Protein AF-A0A5B8CB95-F1 (afdb_monomer_lite)

Organism: NCBI:txid1208342

Sequence (104 aa):
MRDVFTRLYSDGRAYAEAEVERQKLRAGIVGAGVRDALIFATAGIMLVFAAIVAGLVGIILALSPLVGPGWATGAVFGGALVIALLLLLVAKGRIDRIKKAVKP

pLDDT: mean 92.88, std 7.78, range [63.62, 98.56]

Foldseek 3Di:
DVVVVVVVVVVVVVVVVVVVVVVVVVCVVVVVVVVVVCVVVVVVVVVVVVVVVVVLVVQLVVCCVPPHNVVSNVVSVVVVVVVVVVVVVVVVVVVVVVVVVPDD

Secondary structure (DSSP, 8-state):
-HHHHHHHHHHHHHHHHHHHHHHHHHHHHHHHHHHHHHHHHHHHHHHHHHHHHHHHHHHHHHHHHHH-HHHHHHHHHHHHHHHHHHHHHHHHHHHHHHHHHH--

Radius of gyration: 29.86 Å; chains: 1; bounding box: 58×47×82 Å

InterPro domains:
  IPR009937 Putative Actinobacterial Holin-X, holin superfamily III [PF07332] (8-100)

Structure (mmCIF, N/CA/C/O backbone):
data_AF-A0A5B8CB95-F1
#
_entry.id   AF-A0A5B8CB95-F1
#
loop_
_atom_site.group_PDB
_atom_site.id
_atom_site.type_symbol
_atom_site.label_atom_id
_atom_site.label_alt_id
_atom_site.label_comp_id
_atom_site.label_asym_id
_atom_site.label_entity_id
_atom_site.label_seq_id
_atom_site.pdbx_PDB_ins_code
_atom_site.Cartn_x
_atom_site.Cartn_y
_atom_site.Cartn_z
_atom_site.occupancy
_atom_site.B_iso_or_equiv
_atom_site.auth_seq_id
_atom_site.auth_comp_id
_atom_site.auth_asym_id
_atom_site.auth_atom_id
_atom_site.pdbx_PDB_model_num
ATOM 1 N N . MET A 1 1 ? 38.110 -5.269 -59.179 1.00 63.62 1 MET A N 1
ATOM 2 C CA . MET A 1 1 ? 38.124 -6.227 -58.045 1.00 63.62 1 MET A CA 1
ATOM 3 C C . MET A 1 1 ? 38.351 -5.535 -56.703 1.00 63.62 1 MET A C 1
ATOM 5 O O . MET A 1 1 ? 37.481 -5.658 -55.857 1.00 63.62 1 MET A O 1
ATOM 9 N N . ARG A 1 2 ? 39.439 -4.770 -56.495 1.00 71.00 2 ARG A N 1
ATOM 10 C CA . ARG A 1 2 ? 39.700 -4.071 -55.213 1.00 71.00 2 ARG A CA 1
ATOM 11 C C . ARG A 1 2 ? 38.563 -3.135 -54.776 1.00 71.00 2 ARG A C 1
ATOM 13 O O . ARG A 1 2 ? 38.154 -3.209 -53.629 1.00 71.00 2 ARG A O 1
ATOM 20 N N . ASP A 1 3 ? 37.984 -2.366 -55.695 1.00 75.94 3 ASP A N 1
ATOM 21 C CA . ASP A 1 3 ? 36.913 -1.404 -55.371 1.00 75.94 3 ASP A CA 1
ATOM 22 C C . ASP A 1 3 ? 35.625 -2.059 -54.854 1.00 75.94 3 ASP A C 1
ATOM 24 O O . ASP A 1 3 ? 34.900 -1.468 -54.058 1.00 75.94 3 ASP A O 1
ATOM 28 N N . VAL A 1 4 ? 35.357 -3.303 -55.266 1.00 78.19 4 VAL A N 1
ATOM 29 C CA . VAL A 1 4 ? 34.201 -4.081 -54.794 1.00 78.19 4 VAL A CA 1
ATOM 30 C C . VAL A 1 4 ? 34.410 -4.507 -53.342 1.00 78.19 4 VAL A C 1
ATOM 32 O O . VAL A 1 4 ? 33.508 -4.351 -52.527 1.00 78.19 4 VAL A O 1
ATOM 35 N N . PHE A 1 5 ? 35.612 -4.973 -52.991 1.00 78.38 5 PHE A N 1
ATOM 36 C CA . PHE A 1 5 ? 35.951 -5.308 -51.605 1.00 78.38 5 PHE A CA 1
ATOM 37 C C . PHE A 1 5 ? 35.938 -4.078 -50.696 1.00 78.38 5 PHE A C 1
ATOM 39 O O . PHE A 1 5 ? 35.423 -4.153 -49.584 1.00 78.38 5 PHE A O 1
ATOM 46 N N . THR A 1 6 ? 36.440 -2.937 -51.175 1.00 79.19 6 THR A N 1
ATOM 47 C CA . THR A 1 6 ? 36.401 -1.681 -50.416 1.00 79.19 6 THR A CA 1
ATOM 48 C C . THR A 1 6 ? 34.963 -1.234 -50.143 1.00 79.19 6 THR A C 1
ATOM 50 O O . THR A 1 6 ? 34.665 -0.818 -49.026 1.00 79.19 6 THR A O 1
ATOM 53 N N . ARG A 1 7 ? 34.060 -1.378 -51.125 1.00 77.88 7 ARG A N 1
ATOM 54 C CA . ARG A 1 7 ? 32.628 -1.075 -50.971 1.00 77.88 7 ARG A CA 1
ATOM 55 C C . ARG A 1 7 ? 31.911 -2.028 -50.016 1.00 77.88 7 ARG A C 1
ATOM 57 O O . ARG A 1 7 ? 31.187 -1.580 -49.141 1.00 77.88 7 ARG A O 1
ATOM 64 N N . LEU A 1 8 ? 32.156 -3.333 -50.119 1.00 78.62 8 LEU A N 1
ATOM 65 C CA . LEU A 1 8 ? 31.571 -4.307 -49.189 1.00 78.62 8 LEU A CA 1
ATOM 66 C C . LEU A 1 8 ? 32.035 -4.070 -47.747 1.00 78.62 8 LEU A C 1
ATOM 68 O O . LEU A 1 8 ? 31.252 -4.215 -46.811 1.00 78.62 8 LEU A O 1
ATOM 72 N N . TYR A 1 9 ? 33.295 -3.670 -47.563 1.00 82.19 9 TYR A N 1
ATOM 73 C CA . TYR A 1 9 ? 33.819 -3.312 -46.250 1.00 82.19 9 TYR A CA 1
ATOM 74 C C . TYR A 1 9 ? 33.192 -2.019 -45.707 1.00 82.19 9 TYR A C 1
ATOM 76 O O . TYR A 1 9 ? 32.825 -1.971 -44.532 1.00 82.19 9 TYR A O 1
ATOM 84 N N . SER A 1 10 ? 33.028 -0.982 -46.540 1.00 81.88 10 SER A N 1
ATOM 85 C CA . SER A 1 10 ? 32.362 0.258 -46.118 1.00 81.88 10 SER A CA 1
ATOM 86 C C . SER A 1 10 ? 30.888 0.041 -45.791 1.00 81.88 10 SER A C 1
ATOM 88 O O . SER A 1 10 ? 30.418 0.554 -44.780 1.00 81.88 10 SER A O 1
ATOM 90 N N . ASP A 1 11 ? 30.184 -0.759 -46.590 1.00 82.50 11 ASP A N 1
ATOM 91 C CA . ASP A 1 11 ? 28.762 -1.047 -46.392 1.00 82.50 11 ASP A CA 1
ATOM 92 C C . ASP A 1 11 ? 28.545 -1.931 -45.158 1.00 82.50 11 ASP A C 1
ATOM 94 O O . ASP A 1 11 ? 27.652 -1.667 -44.355 1.00 82.50 11 ASP A O 1
ATOM 98 N N . GLY A 1 12 ? 29.407 -2.932 -44.941 1.00 82.94 12 GLY A N 1
ATOM 99 C CA . GL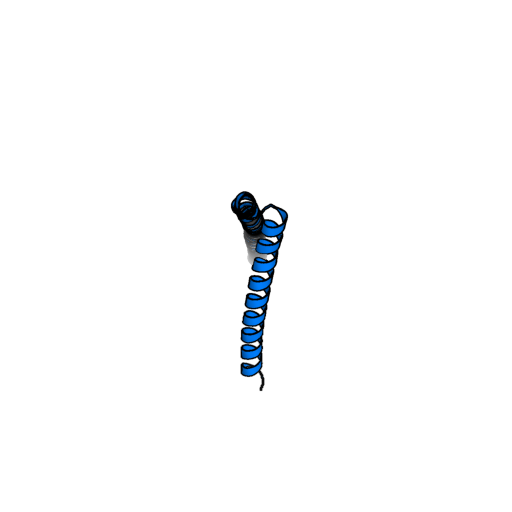Y A 1 12 ? 29.384 -3.757 -43.732 1.00 82.94 12 GLY A CA 1
ATOM 100 C C . GLY A 1 12 ? 29.664 -2.951 -42.462 1.00 82.94 12 GLY A C 1
ATOM 101 O O . GLY A 1 12 ? 29.011 -3.155 -41.438 1.00 82.94 12 GLY A O 1
ATOM 102 N N . ARG A 1 13 ? 30.589 -1.985 -42.534 1.00 86.69 13 ARG A N 1
ATOM 103 C CA . ARG A 1 13 ? 30.857 -1.053 -41.435 1.00 86.69 13 ARG A CA 1
ATOM 104 C C . ARG A 1 13 ? 29.671 -0.123 -41.177 1.00 86.69 13 ARG A C 1
ATOM 106 O O . ARG A 1 13 ? 29.267 0.009 -40.027 1.00 86.69 13 ARG A O 1
ATOM 113 N N . ALA A 1 14 ? 29.097 0.473 -42.219 1.00 84.31 14 ALA A N 1
ATOM 114 C CA . ALA A 1 14 ? 27.930 1.346 -42.096 1.00 84.31 14 ALA A CA 1
ATOM 115 C C . ALA A 1 14 ? 26.720 0.596 -41.510 1.00 84.31 14 ALA A C 1
ATOM 117 O O . ALA A 1 14 ? 26.015 1.120 -40.650 1.00 84.31 14 ALA A O 1
ATOM 118 N N . TYR A 1 15 ? 26.518 -0.661 -41.911 1.00 84.38 15 TYR A N 1
ATOM 119 C CA . TYR A 1 15 ? 25.486 -1.528 -41.345 1.00 84.38 15 TYR A CA 1
ATOM 120 C C . TYR A 1 15 ? 25.732 -1.836 -39.860 1.00 84.38 15 TYR A C 1
ATOM 122 O O . TYR A 1 15 ? 24.808 -1.764 -39.048 1.00 84.38 15 TYR A O 1
ATOM 130 N N . ALA A 1 16 ? 26.977 -2.144 -39.482 1.00 85.69 16 ALA A N 1
ATOM 131 C CA . ALA A 1 16 ? 27.335 -2.380 -38.085 1.00 85.69 16 ALA A CA 1
ATOM 132 C C . ALA A 1 16 ? 27.127 -1.126 -37.216 1.00 85.69 16 ALA A C 1
ATOM 134 O O . ALA A 1 16 ? 26.583 -1.225 -36.117 1.00 85.69 16 ALA A O 1
ATOM 135 N N . GLU A 1 17 ? 27.511 0.051 -37.717 1.00 88.19 17 GLU A N 1
ATOM 136 C CA . GLU A 1 17 ? 27.286 1.335 -37.042 1.00 88.19 17 GLU A CA 1
ATOM 137 C C . GLU A 1 17 ? 25.780 1.610 -36.853 1.00 88.19 17 GLU A C 1
ATOM 139 O O . GLU A 1 17 ? 25.357 1.971 -35.751 1.00 88.19 17 GLU A O 1
ATOM 144 N N . ALA A 1 18 ? 24.953 1.325 -37.865 1.00 88.00 18 ALA A N 1
ATOM 145 C CA . ALA A 1 18 ? 23.499 1.483 -37.789 1.00 88.00 18 ALA A CA 1
ATOM 146 C C . ALA A 1 18 ? 22.834 0.549 -36.757 1.00 88.00 18 ALA A C 1
ATOM 148 O O . ALA A 1 18 ? 21.936 0.969 -36.023 1.00 88.00 18 ALA A O 1
ATOM 149 N N . GLU A 1 19 ? 23.268 -0.711 -36.650 1.00 86.69 19 GLU A N 1
ATOM 150 C CA . GLU A 1 19 ? 22.696 -1.652 -35.675 1.00 86.69 19 GLU A CA 1
ATOM 151 C C . GLU A 1 19 ? 23.079 -1.278 -34.230 1.00 86.69 19 GLU A C 1
ATOM 153 O O . GLU A 1 19 ? 22.253 -1.381 -33.319 1.00 86.69 19 GLU A O 1
ATOM 158 N N . VAL A 1 20 ? 24.296 -0.764 -34.014 1.00 86.62 20 VAL A N 1
ATOM 159 C CA . VAL A 1 20 ? 24.720 -0.221 -32.711 1.00 86.62 20 VAL A CA 1
ATOM 160 C C . VAL A 1 20 ? 23.872 0.989 -32.323 1.00 86.62 20 VAL A C 1
ATOM 162 O O . VAL A 1 20 ? 23.399 1.076 -31.186 1.00 86.62 20 VAL A O 1
ATOM 165 N N . GLU A 1 21 ? 23.631 1.910 -33.255 1.00 88.75 21 GLU A N 1
ATOM 166 C CA . GLU A 1 21 ? 22.783 3.077 -33.012 1.00 88.75 21 GLU A CA 1
ATOM 167 C C . GLU A 1 21 ? 21.339 2.668 -32.693 1.00 88.75 21 GLU A C 1
ATOM 169 O O . GLU A 1 21 ? 20.751 3.141 -31.715 1.00 88.75 21 GLU A O 1
ATOM 174 N N . ARG A 1 22 ? 20.795 1.699 -33.434 1.00 84.75 22 ARG A N 1
ATOM 175 C CA . ARG A 1 22 ? 19.467 1.129 -33.182 1.00 84.75 22 ARG A CA 1
ATOM 176 C C . ARG A 1 22 ? 19.354 0.521 -31.783 1.00 84.75 22 ARG A C 1
ATOM 178 O O . ARG A 1 22 ? 18.361 0.752 -31.088 1.00 84.75 22 ARG A O 1
ATOM 185 N N . GLN A 1 23 ? 20.357 -0.235 -31.341 1.00 87.88 23 GLN A N 1
ATOM 186 C CA . GLN A 1 23 ? 20.365 -0.809 -29.994 1.00 87.88 23 GLN A CA 1
ATOM 187 C C . GLN A 1 23 ? 20.506 0.261 -28.911 1.00 87.88 23 GLN A C 1
ATOM 189 O O . GLN A 1 23 ? 19.819 0.182 -27.892 1.00 87.88 23 GLN A O 1
ATOM 194 N N . LYS A 1 24 ? 21.322 1.293 -29.144 1.00 89.00 24 LYS A N 1
ATOM 195 C CA . LYS A 1 24 ? 21.472 2.433 -28.233 1.00 89.00 24 LYS A CA 1
ATOM 196 C C . LYS A 1 24 ? 20.157 3.194 -28.058 1.00 89.00 24 LYS A C 1
ATOM 198 O O . LYS A 1 24 ? 19.774 3.490 -26.927 1.00 89.00 24 LYS A O 1
ATOM 203 N N . LEU A 1 25 ? 19.434 3.450 -29.148 1.00 89.38 25 LEU A N 1
ATOM 204 C CA . LEU A 1 25 ? 18.112 4.080 -29.109 1.00 89.38 25 LEU A CA 1
ATOM 205 C C . LEU A 1 25 ? 17.101 3.213 -28.352 1.00 89.38 25 LEU A C 1
ATOM 207 O O . LEU A 1 25 ? 16.404 3.708 -27.467 1.00 89.38 25 LEU A O 1
ATOM 211 N N . ARG A 1 26 ? 17.058 1.904 -28.631 1.00 91.31 26 ARG A N 1
ATOM 212 C CA . ARG A 1 26 ? 16.163 0.974 -27.927 1.00 91.31 26 ARG A CA 1
ATOM 213 C C . ARG A 1 26 ? 16.474 0.907 -26.431 1.00 91.31 26 ARG A C 1
ATOM 215 O O . ARG A 1 26 ? 15.550 0.947 -25.624 1.00 91.31 26 ARG A O 1
ATOM 222 N N . ALA A 1 27 ? 17.751 0.847 -26.062 1.00 89.06 27 ALA A N 1
ATOM 223 C CA . ALA A 1 27 ? 18.187 0.880 -24.670 1.00 89.06 27 ALA A CA 1
ATOM 224 C C . ALA A 1 27 ? 17.809 2.203 -23.987 1.00 89.06 27 ALA A C 1
ATOM 226 O O . ALA A 1 27 ? 17.350 2.183 -22.849 1.00 89.06 27 ALA A O 1
ATOM 227 N N . GLY A 1 28 ? 17.926 3.336 -24.687 1.00 89.88 28 GLY A N 1
ATOM 228 C CA . GLY A 1 28 ? 17.497 4.645 -24.192 1.00 89.88 28 GLY A CA 1
ATOM 229 C C . GLY A 1 28 ? 15.991 4.723 -23.932 1.00 89.88 28 GLY A C 1
ATOM 230 O O . GLY A 1 28 ? 15.580 5.157 -22.859 1.00 89.88 28 GLY A O 1
ATOM 231 N N . ILE A 1 29 ? 15.168 4.241 -24.870 1.00 92.25 29 ILE A N 1
ATOM 232 C CA . ILE A 1 29 ? 13.703 4.209 -24.729 1.00 92.25 29 ILE A CA 1
ATOM 233 C C . ILE A 1 29 ? 13.290 3.302 -23.568 1.00 92.25 29 ILE A C 1
ATOM 235 O O . ILE A 1 29 ? 12.494 3.705 -22.723 1.00 92.25 29 ILE A O 1
ATOM 239 N N . VAL A 1 30 ? 13.849 2.090 -23.496 1.00 93.75 30 VAL A N 1
ATOM 240 C CA . VAL A 1 30 ? 13.560 1.154 -22.400 1.00 93.75 30 VAL A CA 1
ATOM 241 C C . VAL A 1 30 ? 14.037 1.727 -21.067 1.00 93.75 30 VAL A C 1
ATOM 243 O O . VAL A 1 30 ? 13.298 1.672 -20.092 1.00 93.75 30 VAL A O 1
ATOM 246 N N . GLY A 1 31 ? 15.228 2.326 -21.015 1.00 93.00 31 GLY A N 1
ATOM 247 C CA . GLY A 1 31 ? 15.767 2.940 -19.803 1.00 93.00 31 GLY A CA 1
ATOM 248 C C . GLY A 1 31 ? 14.912 4.102 -19.297 1.00 93.00 31 GLY A C 1
ATOM 249 O O . GLY A 1 31 ? 14.600 4.158 -18.108 1.00 93.00 31 GLY A O 1
ATOM 250 N N . ALA A 1 32 ? 14.477 4.993 -20.192 1.00 93.12 32 ALA A N 1
ATOM 251 C CA . ALA A 1 32 ? 13.553 6.071 -19.853 1.00 93.12 32 ALA A CA 1
ATOM 252 C C . ALA A 1 32 ? 12.202 5.519 -19.375 1.00 93.12 32 ALA A C 1
ATOM 254 O O . ALA A 1 32 ? 11.725 5.915 -18.316 1.00 93.12 32 ALA A O 1
ATOM 255 N N . GLY A 1 33 ? 11.645 4.537 -20.088 1.00 94.50 33 GLY A N 1
ATOM 256 C CA . GLY A 1 33 ? 10.389 3.891 -19.710 1.00 94.50 33 GLY A CA 1
ATOM 257 C C . GLY A 1 33 ? 10.453 3.206 -18.344 1.00 94.50 33 GLY A C 1
ATOM 258 O O . GLY A 1 33 ? 9.543 3.366 -17.538 1.00 94.50 33 GLY A O 1
ATOM 259 N N . VAL A 1 34 ? 11.542 2.493 -18.040 1.00 96.00 34 VAL A N 1
ATOM 260 C CA . VAL A 1 34 ? 11.761 1.866 -16.726 1.00 96.00 34 VAL A CA 1
ATOM 261 C C . VAL A 1 34 ? 11.887 2.922 -15.633 1.00 96.00 34 VAL A C 1
ATOM 263 O O . VAL A 1 34 ? 11.263 2.779 -14.585 1.00 96.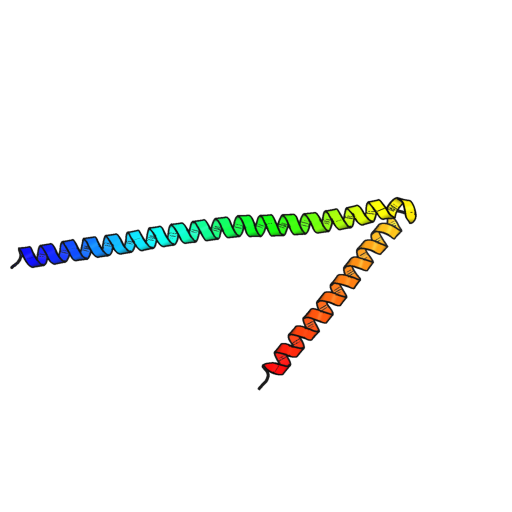00 34 VAL A O 1
ATOM 266 N N . ARG A 1 35 ? 12.653 3.996 -15.864 1.00 96.06 35 ARG A N 1
ATOM 267 C CA . ARG A 1 35 ? 12.786 5.093 -14.897 1.00 96.06 35 ARG A CA 1
ATOM 268 C C . ARG A 1 35 ? 11.429 5.719 -14.589 1.00 96.06 35 ARG A C 1
ATOM 270 O O . ARG A 1 35 ? 11.077 5.857 -13.422 1.00 96.06 35 ARG A O 1
ATOM 277 N N . ASP A 1 36 ? 10.673 6.074 -15.618 1.00 96.56 36 ASP A N 1
ATOM 278 C CA . ASP A 1 36 ? 9.385 6.741 -15.450 1.00 96.56 36 ASP A CA 1
ATOM 279 C C . ASP A 1 36 ? 8.372 5.793 -14.783 1.00 96.56 36 ASP A C 1
ATOM 281 O O . ASP A 1 36 ? 7.681 6.191 -13.844 1.00 96.56 36 ASP A O 1
ATOM 285 N N . ALA A 1 37 ? 8.360 4.508 -15.160 1.00 96.56 37 ALA A N 1
ATOM 286 C CA . ALA A 1 37 ? 7.557 3.485 -14.490 1.00 96.56 37 ALA A CA 1
ATOM 287 C C . ALA A 1 37 ? 7.910 3.349 -13.000 1.00 96.56 37 ALA A C 1
ATOM 289 O O . ALA A 1 37 ? 7.007 3.260 -12.171 1.00 96.56 37 ALA A O 1
ATOM 290 N N . LEU A 1 38 ? 9.197 3.377 -12.636 1.00 97.94 38 LEU A N 1
ATOM 291 C CA . LEU A 1 38 ? 9.632 3.340 -11.237 1.00 97.94 38 LEU A CA 1
ATOM 292 C C . LEU A 1 38 ? 9.196 4.588 -10.466 1.00 97.94 38 LEU A C 1
ATOM 294 O O . LEU A 1 38 ? 8.746 4.459 -9.326 1.00 97.94 38 LEU A O 1
ATOM 298 N N . ILE A 1 39 ? 9.288 5.776 -11.071 1.00 98.12 39 ILE A N 1
ATOM 299 C CA . ILE A 1 39 ? 8.836 7.030 -10.453 1.00 98.12 39 ILE A CA 1
ATOM 300 C C . ILE A 1 39 ? 7.336 6.954 -10.164 1.00 98.12 39 ILE A C 1
ATOM 302 O O . ILE A 1 39 ? 6.924 7.149 -9.020 1.00 98.12 39 ILE A O 1
ATOM 306 N N . PHE A 1 40 ? 6.523 6.614 -11.168 1.00 97.94 40 PHE A N 1
ATOM 307 C CA . PHE A 1 40 ? 5.073 6.527 -11.000 1.00 97.94 40 PHE A CA 1
ATOM 308 C C . PHE A 1 40 ? 4.656 5.405 -10.047 1.00 97.94 40 PHE A C 1
ATOM 310 O O . PHE A 1 40 ? 3.789 5.626 -9.203 1.00 97.94 40 PHE A O 1
ATOM 317 N N . ALA A 1 41 ? 5.286 4.228 -10.118 1.00 98.12 41 ALA A N 1
ATOM 318 C CA . ALA A 1 41 ? 5.005 3.129 -9.198 1.00 98.12 41 ALA A CA 1
ATOM 319 C C . ALA A 1 41 ? 5.336 3.513 -7.751 1.00 98.12 41 ALA A C 1
ATOM 321 O O . ALA A 1 41 ? 4.524 3.299 -6.853 1.00 98.12 41 ALA A O 1
ATOM 322 N N . THR A 1 42 ? 6.495 4.135 -7.522 1.00 98.44 42 THR A N 1
ATOM 323 C CA . THR A 1 42 ? 6.913 4.562 -6.180 1.00 98.44 42 THR A CA 1
ATOM 324 C C . THR A 1 42 ? 5.993 5.650 -5.637 1.00 98.44 42 THR A C 1
ATOM 326 O O . THR A 1 42 ? 5.514 5.538 -4.509 1.00 98.44 42 THR A O 1
ATOM 329 N N . ALA A 1 43 ? 5.689 6.671 -6.443 1.00 98.44 43 ALA A N 1
ATOM 330 C CA . ALA A 1 43 ? 4.764 7.733 -6.062 1.00 98.44 43 ALA A CA 1
ATOM 331 C C . ALA A 1 43 ? 3.365 7.180 -5.749 1.00 98.44 43 ALA A C 1
ATOM 333 O O . ALA A 1 43 ? 2.777 7.533 -4.730 1.00 98.44 43 ALA A O 1
ATOM 334 N N . GLY A 1 44 ? 2.859 6.261 -6.576 1.00 98.44 44 GLY A N 1
ATOM 335 C CA . GLY A 1 44 ? 1.576 5.598 -6.359 1.00 98.44 44 GLY A CA 1
ATOM 336 C C . GLY A 1 44 ? 1.541 4.790 -5.061 1.00 98.44 44 GLY A C 1
ATOM 337 O O . GLY A 1 44 ? 0.613 4.951 -4.270 1.00 98.44 44 GLY A O 1
ATOM 338 N N . ILE A 1 45 ? 2.570 3.976 -4.796 1.00 98.56 45 ILE A N 1
ATOM 339 C CA . ILE A 1 45 ? 2.688 3.206 -3.545 1.00 98.56 45 ILE A CA 1
ATOM 340 C C . ILE A 1 45 ? 2.705 4.145 -2.333 1.00 98.56 45 ILE A C 1
ATOM 342 O O . ILE A 1 45 ? 1.988 3.902 -1.363 1.00 98.56 45 ILE A O 1
ATOM 346 N N . MET A 1 46 ? 3.473 5.236 -2.396 1.00 98.56 46 MET A N 1
ATOM 347 C CA . MET A 1 46 ? 3.545 6.222 -1.313 1.00 98.56 46 MET A CA 1
ATOM 348 C C . MET A 1 46 ? 2.204 6.916 -1.069 1.00 98.56 46 MET A C 1
ATOM 350 O O . MET A 1 46 ? 1.805 7.076 0.082 1.00 98.56 46 MET A O 1
ATOM 354 N N . LEU A 1 47 ? 1.477 7.281 -2.128 1.00 98.56 47 LEU A N 1
ATOM 355 C CA . LEU A 1 47 ? 0.149 7.888 -2.009 1.00 98.56 47 LEU A CA 1
ATOM 356 C C . LEU A 1 47 ? -0.876 6.921 -1.413 1.00 98.56 47 LEU A C 1
ATOM 358 O O . LEU A 1 47 ? -1.640 7.319 -0.537 1.00 98.56 47 LEU A O 1
ATOM 362 N N . VAL A 1 48 ? -0.875 5.653 -1.831 1.00 98.50 48 VAL A N 1
ATOM 363 C CA . VAL A 1 48 ? -1.754 4.627 -1.248 1.00 98.50 48 VAL A CA 1
ATOM 364 C C . VAL A 1 48 ? -1.434 4.429 0.232 1.00 98.50 48 VAL A C 1
ATOM 366 O O . VAL A 1 48 ? -2.344 4.410 1.059 1.00 98.50 48 VAL A O 1
ATOM 369 N N . PHE A 1 49 ? -0.151 4.340 0.587 1.00 97.75 49 PHE A N 1
ATOM 370 C CA . PHE A 1 49 ? 0.268 4.238 1.981 1.00 97.75 49 PHE A CA 1
ATOM 371 C C . PHE A 1 49 ? -0.189 5.452 2.806 1.00 97.75 49 PHE A C 1
ATOM 373 O O . PHE A 1 49 ? -0.811 5.283 3.856 1.00 97.75 49 PHE A O 1
ATOM 380 N N . ALA A 1 50 ? 0.039 6.670 2.308 1.00 98.31 50 ALA A N 1
ATOM 381 C CA . ALA A 1 50 ? -0.388 7.901 2.969 1.00 98.31 50 ALA A CA 1
ATOM 382 C C . ALA A 1 50 ? -1.915 7.974 3.132 1.00 98.31 50 ALA A C 1
ATOM 384 O O . ALA A 1 50 ? -2.397 8.364 4.193 1.00 98.31 50 ALA A O 1
ATOM 385 N N . ALA A 1 51 ? -2.679 7.548 2.122 1.00 98.56 51 ALA A N 1
ATOM 386 C CA . ALA A 1 51 ? -4.136 7.503 2.176 1.00 98.56 51 ALA A CA 1
ATOM 387 C C . ALA A 1 51 ? -4.647 6.510 3.230 1.00 98.56 51 ALA A C 1
ATOM 389 O O . ALA A 1 51 ? -5.587 6.828 3.955 1.00 98.56 51 ALA A O 1
ATOM 390 N N . ILE A 1 52 ? -4.013 5.339 3.365 1.00 97.94 52 ILE A N 1
ATOM 391 C CA . ILE A 1 52 ? -4.349 4.372 4.420 1.00 97.94 52 ILE A CA 1
ATOM 392 C C . ILE A 1 52 ? -4.097 4.991 5.798 1.00 97.94 52 ILE A C 1
ATOM 394 O O . ILE A 1 52 ? -4.984 4.957 6.649 1.00 97.94 52 ILE A O 1
ATOM 398 N N . VAL A 1 53 ? -2.927 5.602 6.015 1.00 97.88 53 VAL A N 1
ATOM 399 C CA . VAL A 1 53 ? -2.596 6.262 7.291 1.00 97.88 53 VAL A CA 1
ATOM 400 C C . VAL A 1 53 ? -3.590 7.384 7.601 1.00 97.88 53 VAL A C 1
ATOM 402 O O . VAL A 1 53 ? -4.151 7.415 8.695 1.00 97.88 53 VAL A O 1
ATOM 405 N N . ALA A 1 54 ? -3.860 8.267 6.637 1.00 98.50 54 ALA A N 1
ATOM 406 C CA . ALA A 1 54 ? -4.830 9.349 6.787 1.00 98.50 54 ALA A CA 1
ATOM 407 C C . ALA A 1 54 ? -6.246 8.820 7.068 1.00 98.50 54 ALA A C 1
ATOM 409 O O . ALA A 1 54 ? -6.949 9.373 7.911 1.00 98.50 54 ALA A O 1
ATOM 410 N N . GLY A 1 55 ? -6.647 7.721 6.424 1.00 98.44 55 GLY A N 1
ATOM 411 C CA . GLY A 1 55 ? -7.914 7.041 6.681 1.00 98.44 55 GLY A CA 1
ATOM 412 C C . GLY A 1 55 ? -8.012 6.507 8.110 1.00 98.44 55 GLY A C 1
ATOM 413 O O . GLY A 1 55 ? -9.005 6.764 8.787 1.00 98.44 55 GLY A O 1
ATOM 414 N N . LEU A 1 56 ? -6.969 5.835 8.610 1.00 98.06 56 LEU A N 1
ATOM 415 C CA . LEU A 1 56 ? -6.916 5.365 10.000 1.00 98.06 56 LEU A CA 1
ATOM 416 C C . LEU A 1 56 ? -7.008 6.533 10.991 1.00 98.06 56 LEU A C 1
ATOM 418 O O . LEU A 1 56 ? -7.787 6.465 11.940 1.00 98.06 56 LEU A O 1
ATOM 422 N N . VAL A 1 57 ? -6.274 7.624 10.746 1.00 98.06 57 VAL A N 1
ATOM 423 C CA . VAL A 1 57 ? -6.361 8.852 11.557 1.00 98.06 57 VAL A CA 1
ATOM 424 C C . VAL A 1 57 ? -7.773 9.441 11.515 1.00 98.06 57 VAL A C 1
ATOM 426 O O . VAL A 1 57 ? -8.313 9.800 12.559 1.00 98.06 57 VAL A O 1
ATOM 429 N N . GLY A 1 58 ? -8.410 9.484 10.344 1.00 98.31 58 GLY A N 1
ATOM 430 C CA . GLY A 1 58 ? -9.793 9.937 10.189 1.00 98.31 58 GLY A CA 1
ATOM 431 C C . GLY A 1 58 ? -10.785 9.119 11.018 1.00 98.31 58 GLY A C 1
ATOM 432 O O . GLY A 1 58 ? -11.651 9.697 11.670 1.00 98.31 58 GLY A O 1
ATOM 433 N N . ILE A 1 59 ? -10.623 7.791 11.074 1.00 98.31 59 ILE A N 1
ATOM 434 C CA . ILE A 1 59 ? -11.453 6.917 11.921 1.00 98.31 59 ILE A CA 1
ATOM 435 C C . ILE A 1 59 ? -11.233 7.236 13.404 1.00 98.31 59 ILE A C 1
ATOM 437 O O . ILE A 1 59 ? -12.203 7.332 14.155 1.00 98.31 59 ILE A O 1
ATOM 441 N N . ILE A 1 60 ? -9.983 7.445 13.832 1.00 98.44 60 ILE A N 1
ATOM 442 C CA . ILE A 1 60 ? -9.676 7.821 15.222 1.00 98.44 60 ILE A CA 1
ATOM 443 C C . ILE A 1 60 ? -10.373 9.137 15.579 1.00 98.44 60 ILE A C 1
ATOM 445 O O . ILE A 1 60 ? -11.028 9.218 16.617 1.00 98.44 60 ILE A O 1
ATOM 449 N N . LEU A 1 61 ? -10.280 10.152 14.715 1.00 98.31 61 LEU A N 1
ATOM 450 C CA . LEU A 1 61 ? -10.923 11.449 14.933 1.00 98.31 61 LEU A CA 1
ATOM 451 C C . LEU A 1 61 ? -12.451 11.347 14.946 1.00 98.31 61 LEU A C 1
ATOM 453 O O . LEU A 1 61 ? -13.086 12.013 15.756 1.00 98.31 61 LEU A O 1
ATOM 457 N N . ALA A 1 62 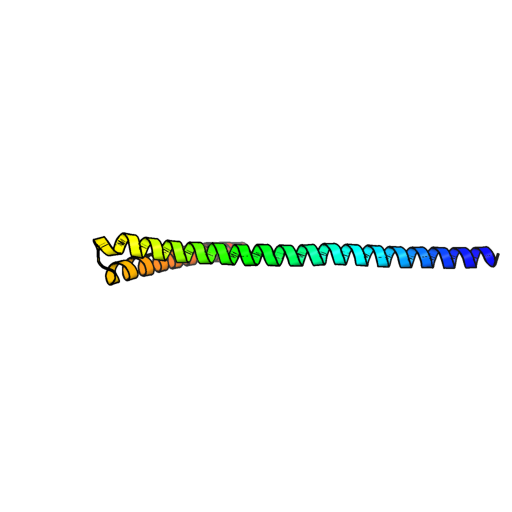? -13.037 10.496 14.102 1.00 98.12 62 ALA A N 1
ATOM 458 C CA . ALA A 1 62 ? -14.479 10.266 14.072 1.00 98.12 62 ALA A CA 1
ATOM 459 C C . ALA A 1 62 ? -14.988 9.530 15.325 1.00 98.12 62 ALA A C 1
ATOM 461 O O . ALA A 1 62 ? -16.085 9.813 15.800 1.00 98.12 62 ALA A O 1
ATOM 462 N N . LEU A 1 63 ? -14.198 8.602 15.876 1.00 97.38 63 LEU A N 1
ATOM 463 C CA . LEU A 1 63 ? -14.582 7.820 17.054 1.00 97.38 63 LEU A CA 1
ATOM 464 C C . LEU A 1 63 ? -14.273 8.545 18.373 1.00 97.38 63 LEU A C 1
ATOM 466 O O . LEU A 1 63 ? -14.930 8.304 19.385 1.00 97.38 63 LEU A O 1
ATOM 470 N N . SER A 1 64 ? -13.298 9.456 18.368 1.00 98.19 64 SER A N 1
ATOM 471 C CA . SER A 1 64 ? -12.838 10.184 19.555 1.00 98.19 64 SER A CA 1
ATOM 472 C C . SER A 1 64 ? -13.963 10.900 20.331 1.00 98.19 64 SER A C 1
ATOM 474 O O . SER A 1 64 ? -14.005 10.736 21.550 1.00 98.19 64 SER A O 1
ATOM 476 N N . PRO A 1 65 ? -14.936 11.598 19.701 1.00 97.94 65 PRO A N 1
ATOM 477 C CA . PRO A 1 65 ? -16.056 12.215 20.420 1.00 97.94 65 PRO A CA 1
ATOM 478 C C . PRO A 1 65 ? -16.995 11.219 21.114 1.00 97.94 65 PRO A C 1
ATOM 480 O O . PRO A 1 65 ? -17.719 11.606 22.024 1.00 97.94 65 PRO A O 1
ATOM 483 N N . LEU A 1 66 ? -17.010 9.954 20.680 1.00 98.06 66 LEU A N 1
ATOM 484 C CA . LEU A 1 66 ? -17.929 8.928 21.181 1.00 98.06 66 LEU A CA 1
ATOM 485 C C . LEU A 1 66 ? -17.342 8.140 22.356 1.00 98.06 66 LEU A C 1
ATOM 487 O O . LEU A 1 66 ? -18.062 7.816 23.296 1.00 98.06 66 LEU A O 1
ATOM 491 N N . VAL A 1 67 ? -16.049 7.807 22.300 1.00 97.56 67 VAL A N 1
ATOM 492 C CA . VAL A 1 67 ? -15.399 6.904 23.278 1.00 97.56 67 VAL A CA 1
ATOM 493 C C . VAL A 1 67 ? -14.165 7.509 23.953 1.00 97.56 67 VAL A C 1
ATOM 495 O O . VAL A 1 67 ? -13.564 6.896 24.833 1.00 97.56 67 VAL A O 1
ATOM 498 N N . GLY A 1 68 ? -13.775 8.717 23.552 1.00 97.50 68 GLY A N 1
ATOM 499 C CA . GLY A 1 68 ? -12.549 9.380 23.972 1.00 97.50 68 GLY A CA 1
ATOM 500 C C . GLY A 1 68 ? -11.322 8.994 23.121 1.00 97.50 68 GLY A C 1
ATOM 501 O O . GLY A 1 68 ? -11.280 7.910 22.528 1.00 97.50 68 GLY A O 1
ATOM 502 N N . PRO A 1 69 ? -10.274 9.842 23.082 1.00 95.88 69 PRO A N 1
ATOM 503 C CA . PRO A 1 69 ? -9.122 9.654 22.189 1.00 95.88 69 PRO A CA 1
ATOM 504 C C . PRO A 1 69 ? -8.334 8.356 22.424 1.00 95.88 69 PRO A C 1
ATOM 506 O O . PRO A 1 69 ? -7.874 7.719 21.474 1.00 95.88 69 PRO A O 1
ATOM 509 N N . GLY A 1 70 ? -8.175 7.955 23.691 1.00 97.00 70 GLY A N 1
ATOM 510 C CA . GLY A 1 70 ? -7.405 6.765 24.068 1.00 97.00 70 GLY A CA 1
ATOM 511 C C . GLY A 1 70 ? -8.063 5.474 23.584 1.00 97.00 70 GLY A C 1
ATOM 512 O O . GLY A 1 70 ? -7.436 4.678 22.885 1.00 97.00 70 GLY A O 1
ATOM 513 N N . TRP A 1 71 ? -9.354 5.306 23.883 1.00 97.44 71 TRP A N 1
ATOM 514 C CA . TRP A 1 71 ? -10.131 4.152 23.430 1.00 97.44 71 TRP A CA 1
ATOM 515 C C . TRP A 1 71 ? -10.296 4.128 21.914 1.00 97.44 71 TRP A C 1
ATOM 517 O O . TRP A 1 71 ? -10.207 3.057 21.320 1.00 97.44 71 TRP A O 1
ATOM 527 N N . ALA A 1 72 ? -10.448 5.293 21.277 1.00 98.12 72 ALA A N 1
ATOM 528 C CA . ALA A 1 72 ? -10.511 5.381 19.824 1.00 98.12 72 ALA A CA 1
ATOM 529 C C . ALA A 1 72 ? -9.223 4.875 19.162 1.00 98.12 72 ALA A C 1
ATOM 531 O O . ALA A 1 72 ? -9.267 4.016 18.282 1.00 98.12 72 ALA A O 1
ATOM 532 N N . THR A 1 73 ? -8.070 5.346 19.639 1.00 97.81 73 THR A N 1
ATOM 533 C CA . THR A 1 73 ? -6.762 4.908 19.134 1.00 97.81 73 THR A CA 1
ATOM 534 C C . THR A 1 73 ? -6.559 3.410 19.355 1.00 97.81 73 THR A C 1
ATOM 536 O O . THR A 1 73 ? -6.172 2.699 18.428 1.00 97.81 73 THR A O 1
ATOM 539 N N . GLY A 1 74 ? -6.873 2.913 20.557 1.00 97.94 74 GLY A N 1
ATOM 540 C CA . GLY A 1 74 ? -6.760 1.494 20.893 1.00 97.94 74 GLY A CA 1
ATOM 541 C C . GLY A 1 74 ? -7.646 0.600 20.022 1.00 97.94 74 GLY A C 1
ATOM 542 O O . GLY A 1 74 ? -7.178 -0.424 19.526 1.00 97.94 74 GLY A O 1
ATOM 543 N N . ALA A 1 75 ? -8.893 1.007 19.773 1.00 97.94 75 ALA A N 1
ATOM 544 C CA . ALA A 1 75 ? -9.829 0.260 18.937 1.00 97.94 75 ALA A CA 1
ATOM 545 C C . ALA A 1 75 ? -9.373 0.197 17.472 1.00 97.94 75 ALA A C 1
ATOM 547 O O . ALA A 1 75 ? -9.371 -0.880 16.877 1.00 97.94 75 ALA A O 1
ATOM 548 N N . VAL A 1 76 ? -8.944 1.325 16.895 1.00 98.00 76 VAL A N 1
ATOM 549 C CA . VAL A 1 76 ? -8.492 1.375 15.494 1.00 98.00 76 VAL A CA 1
ATOM 550 C C . VAL A 1 76 ? -7.190 0.600 15.308 1.00 98.00 76 VAL A C 1
ATOM 552 O O . VAL A 1 76 ? -7.086 -0.210 14.386 1.00 98.00 76 VAL A O 1
ATOM 555 N N . PHE A 1 77 ? -6.219 0.786 16.204 1.00 97.44 77 PHE A N 1
ATOM 556 C CA . PHE A 1 77 ? -4.954 0.053 16.164 1.00 97.44 77 PHE A CA 1
ATOM 557 C C . PHE A 1 77 ? -5.162 -1.455 16.346 1.00 97.44 77 PHE A C 1
ATOM 559 O O . PHE A 1 77 ? -4.674 -2.253 15.544 1.00 97.44 77 PHE A O 1
ATOM 566 N N . GLY A 1 78 ? -5.938 -1.848 17.360 1.00 97.88 78 GLY A N 1
ATOM 567 C CA . GLY A 1 78 ? -6.272 -3.246 17.619 1.00 97.88 78 GLY A CA 1
ATOM 568 C C . GLY A 1 78 ? -7.014 -3.887 16.447 1.00 97.88 78 GLY A C 1
ATOM 569 O O . GLY A 1 78 ? -6.631 -4.963 15.994 1.00 97.88 78 GLY A O 1
ATOM 570 N N . GLY A 1 79 ? -8.017 -3.203 15.891 1.00 97.94 79 GLY A N 1
ATOM 571 C CA . GLY A 1 79 ? -8.753 -3.664 14.713 1.00 97.94 79 GLY A CA 1
ATOM 572 C C . GLY A 1 79 ? -7.856 -3.854 13.487 1.00 97.94 79 GLY A C 1
ATOM 573 O O . GLY A 1 79 ? -7.933 -4.889 12.824 1.00 97.94 79 GLY A O 1
ATOM 574 N N . ALA A 1 80 ? -6.951 -2.907 13.222 1.00 97.56 80 ALA A N 1
ATOM 575 C CA . ALA A 1 80 ? -5.989 -3.015 12.127 1.00 97.56 80 ALA A CA 1
ATOM 576 C C . ALA A 1 80 ? -5.037 -4.211 12.306 1.00 97.56 80 ALA A C 1
ATOM 578 O O . ALA A 1 80 ? -4.798 -4.948 11.348 1.00 97.56 80 ALA A O 1
ATOM 579 N N . LEU A 1 81 ? -4.542 -4.458 13.527 1.00 98.06 81 LEU A N 1
ATOM 580 C CA . LEU A 1 81 ? -3.706 -5.627 13.825 1.00 98.06 81 LEU A CA 1
ATOM 581 C C . LEU A 1 81 ? -4.459 -6.948 13.650 1.00 98.06 81 LEU A C 1
ATOM 583 O O . LEU A 1 81 ? -3.900 -7.894 13.095 1.00 98.06 81 LEU A O 1
ATOM 587 N N . VAL A 1 82 ? -5.720 -7.019 14.083 1.00 98.44 82 VAL A N 1
ATOM 588 C CA . VAL A 1 82 ? -6.560 -8.209 13.884 1.00 98.44 82 VAL A CA 1
ATOM 589 C C . VAL A 1 82 ? -6.738 -8.490 12.393 1.00 98.44 82 VAL A C 1
ATOM 591 O O . VAL A 1 82 ? -6.518 -9.618 11.954 1.00 98.44 82 VAL A O 1
ATOM 594 N N . ILE A 1 83 ? -7.060 -7.469 11.593 1.00 97.62 83 ILE A N 1
ATOM 595 C CA . ILE A 1 83 ? -7.183 -7.610 10.135 1.00 97.62 83 ILE A CA 1
ATOM 596 C C . ILE A 1 83 ? -5.856 -8.072 9.519 1.00 97.62 83 ILE A C 1
ATOM 598 O O . ILE A 1 83 ? -5.845 -9.018 8.729 1.00 97.62 83 ILE A O 1
ATOM 602 N N . ALA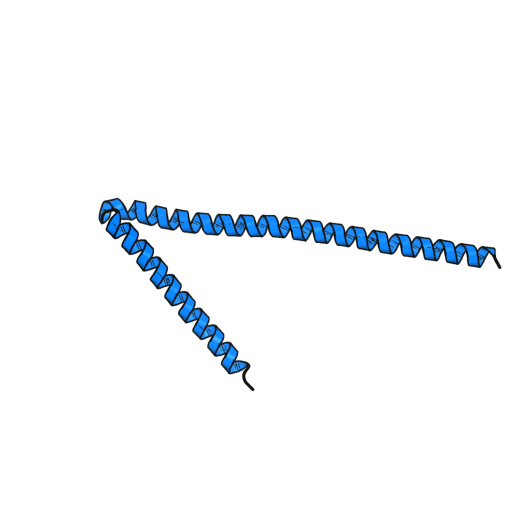 A 1 84 ? -4.732 -7.460 9.901 1.00 97.38 84 ALA A N 1
ATOM 603 C CA . ALA A 1 84 ? -3.411 -7.839 9.405 1.00 97.38 84 ALA A CA 1
ATOM 604 C C . ALA A 1 84 ? -3.076 -9.304 9.731 1.00 97.38 84 ALA A C 1
ATOM 606 O O . ALA A 1 84 ? -2.635 -10.049 8.855 1.00 97.38 84 ALA A O 1
ATOM 607 N N . LEU A 1 85 ? -3.345 -9.745 10.963 1.00 98.31 85 LEU A N 1
ATOM 608 C CA . LEU A 1 85 ? -3.139 -11.128 11.382 1.00 98.31 85 LEU A CA 1
ATOM 609 C C . LEU A 1 85 ? -3.984 -12.098 10.548 1.00 98.31 85 LEU A C 1
ATOM 611 O O . LEU A 1 85 ? -3.457 -13.094 10.054 1.00 98.31 85 LEU A O 1
ATOM 615 N N . LEU A 1 86 ? -5.270 -11.799 10.338 1.00 98.50 86 LEU A N 1
ATOM 616 C CA . LEU A 1 86 ? -6.154 -12.626 9.512 1.00 98.50 86 LEU A CA 1
ATOM 617 C C . LEU A 1 86 ? -5.638 -12.745 8.072 1.00 98.50 86 LEU A C 1
ATOM 619 O O . LEU A 1 86 ? -5.581 -13.851 7.532 1.00 98.50 86 LEU A O 1
ATOM 623 N N . LEU A 1 87 ? -5.200 -11.639 7.464 1.00 97.94 87 LEU A N 1
ATOM 624 C CA . LEU A 1 87 ? -4.621 -11.646 6.117 1.00 97.94 87 LEU A CA 1
ATOM 625 C C . LEU A 1 87 ? -3.346 -12.498 6.046 1.00 97.94 87 LEU A C 1
ATOM 627 O O . LEU A 1 87 ? -3.193 -13.288 5.112 1.00 97.94 87 LEU A O 1
ATOM 631 N N . LEU A 1 88 ? -2.460 -12.396 7.041 1.00 97.75 88 LEU A N 1
ATOM 632 C CA . LEU A 1 88 ? -1.244 -13.212 7.118 1.00 97.75 88 LEU A CA 1
ATOM 633 C C . LEU A 1 88 ? -1.556 -14.705 7.278 1.00 97.75 88 LEU A C 1
ATOM 635 O O . LEU A 1 88 ? -0.911 -15.540 6.642 1.00 97.75 88 LEU A O 1
ATOM 639 N N . LEU A 1 89 ? -2.565 -15.057 8.076 1.00 98.25 89 LEU A N 1
ATOM 640 C CA . LEU A 1 89 ? -3.013 -16.443 8.233 1.00 98.25 89 LEU A CA 1
ATOM 641 C C . LEU A 1 89 ? -3.595 -17.002 6.929 1.00 98.25 89 LEU A C 1
ATOM 643 O O . LEU A 1 89 ? -3.269 -18.126 6.539 1.00 98.25 89 LEU A O 1
ATOM 647 N N . VAL A 1 90 ? -4.397 -16.209 6.211 1.00 98.19 90 VAL A N 1
ATOM 648 C CA . VAL A 1 90 ? -4.907 -16.582 4.884 1.00 98.19 90 VAL A CA 1
ATOM 649 C C . VAL A 1 90 ? -3.751 -16.771 3.901 1.00 98.19 90 VAL A C 1
ATOM 651 O O . VAL A 1 90 ? -3.696 -17.797 3.220 1.00 98.19 90 VAL A O 1
ATOM 654 N N . ALA A 1 91 ? -2.800 -15.833 3.851 1.00 97.00 91 ALA A N 1
ATOM 655 C CA . ALA A 1 91 ? -1.625 -15.920 2.988 1.00 97.00 91 ALA A CA 1
ATOM 656 C C . ALA A 1 91 ? -0.801 -17.183 3.281 1.00 97.00 91 ALA A C 1
ATOM 658 O O . ALA A 1 91 ? -0.464 -17.927 2.358 1.00 97.00 91 ALA A O 1
ATOM 659 N N . LYS A 1 92 ? -0.564 -17.491 4.561 1.00 97.38 92 LYS A N 1
ATOM 660 C CA . LYS A 1 92 ? 0.093 -18.732 4.987 1.00 97.38 92 LYS A CA 1
ATOM 661 C C . LYS A 1 92 ? -0.651 -19.968 4.480 1.00 97.38 92 LYS A C 1
ATOM 663 O O . LYS A 1 92 ? -0.038 -20.827 3.852 1.00 97.38 92 LYS A O 1
ATOM 668 N N . GLY A 1 93 ? -1.971 -20.027 4.659 1.00 96.62 93 GLY A N 1
ATOM 669 C CA . GLY A 1 93 ? -2.785 -21.141 4.166 1.00 96.62 93 GLY A CA 1
ATOM 670 C C . GLY A 1 93 ? -2.719 -21.321 2.643 1.00 96.62 93 GLY A C 1
ATOM 671 O O . GLY A 1 93 ? -2.724 -22.451 2.149 1.00 96.62 93 GLY A O 1
ATOM 672 N N . ARG A 1 94 ? -2.613 -20.222 1.880 1.00 95.75 94 ARG A N 1
ATOM 673 C CA . ARG A 1 94 ? -2.406 -20.269 0.422 1.00 95.75 94 ARG A CA 1
ATOM 674 C C . ARG A 1 94 ? -1.025 -20.815 0.063 1.00 95.75 94 ARG A C 1
ATOM 676 O O . ARG A 1 94 ? -0.936 -21.700 -0.785 1.00 95.75 94 ARG A O 1
ATOM 683 N N . ILE A 1 95 ? 0.025 -20.331 0.724 1.00 96.00 95 ILE A N 1
ATOM 684 C CA . ILE A 1 95 ? 1.408 -20.775 0.500 1.00 96.00 95 ILE A CA 1
ATOM 685 C C . ILE A 1 95 ? 1.556 -22.263 0.830 1.00 96.00 95 ILE A C 1
ATOM 687 O O . ILE A 1 95 ? 2.129 -23.014 0.044 1.00 96.00 95 ILE A O 1
ATOM 691 N N . ASP A 1 96 ? 0.999 -22.714 1.952 1.00 96.19 96 ASP A N 1
ATOM 692 C CA . ASP A 1 96 ? 1.077 -24.114 2.372 1.00 96.19 96 ASP A CA 1
ATOM 693 C C . ASP A 1 96 ? 0.355 -25.045 1.387 1.00 96.19 96 ASP A C 1
ATOM 695 O O . ASP A 1 96 ? 0.825 -26.151 1.118 1.00 96.19 96 ASP A O 1
ATOM 699 N N . ARG A 1 97 ? -0.751 -24.589 0.782 1.00 94.38 97 ARG A N 1
ATOM 700 C CA . ARG A 1 97 ? -1.444 -25.330 -0.282 1.00 94.38 97 ARG A CA 1
ATOM 701 C C . ARG A 1 97 ? -0.576 -25.479 -1.533 1.00 94.38 97 ARG A C 1
ATO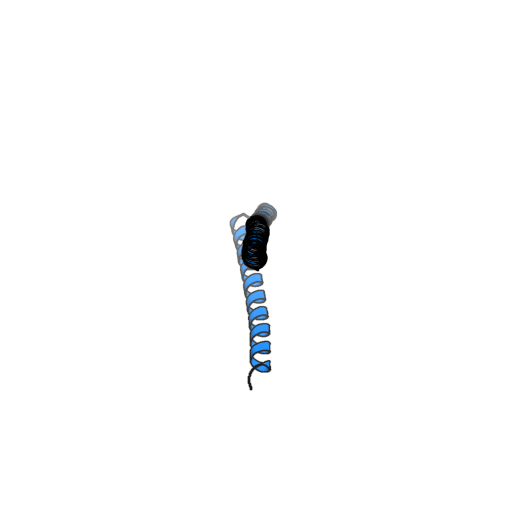M 703 O O . ARG A 1 97 ? -0.503 -26.577 -2.074 1.00 94.38 97 ARG A O 1
ATOM 710 N N . ILE A 1 98 ? 0.095 -24.408 -1.962 1.00 94.75 98 ILE A N 1
ATOM 711 C CA . ILE A 1 98 ? 1.014 -24.446 -3.112 1.00 94.75 98 ILE A CA 1
ATOM 712 C C . ILE A 1 98 ? 2.177 -25.398 -2.821 1.00 94.75 98 ILE A C 1
ATOM 714 O O . ILE A 1 98 ? 2.475 -26.269 -3.631 1.00 94.75 98 ILE A O 1
ATOM 718 N N . LYS A 1 99 ? 2.785 -25.301 -1.632 1.00 94.38 99 LYS A N 1
ATOM 719 C CA . LYS A 1 99 ? 3.878 -26.193 -1.218 1.00 94.38 99 LYS A CA 1
ATOM 720 C C . LYS A 1 99 ? 3.471 -27.665 -1.241 1.00 94.38 99 LYS A C 1
ATOM 722 O O . LYS A 1 99 ? 4.258 -28.491 -1.683 1.00 94.38 99 LYS A O 1
ATOM 727 N N . LYS A 1 100 ? 2.256 -27.997 -0.793 1.00 93.94 100 LYS A N 1
ATOM 728 C CA . LYS A 1 100 ? 1.732 -29.372 -0.855 1.00 93.94 100 LYS A CA 1
ATOM 729 C C . LYS A 1 1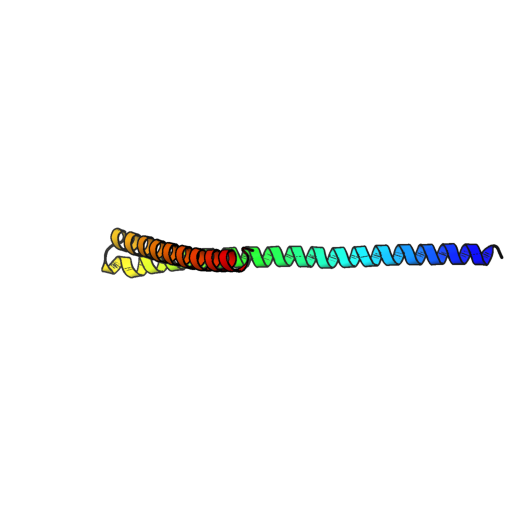00 ? 1.537 -29.866 -2.290 1.00 93.94 100 LYS A C 1
ATOM 731 O O . LYS A 1 100 ? 1.779 -31.036 -2.533 1.00 93.94 100 LYS A O 1
ATOM 736 N N . ALA A 1 101 ? 1.124 -28.997 -3.212 1.00 91.94 101 ALA A N 1
ATOM 737 C CA . ALA A 1 101 ? 0.899 -29.358 -4.613 1.00 91.94 101 ALA A CA 1
ATOM 738 C C . ALA A 1 101 ? 2.196 -29.513 -5.429 1.00 91.94 101 ALA A C 1
ATOM 740 O O . ALA A 1 101 ? 2.211 -30.244 -6.410 1.00 91.94 101 ALA A O 1
ATOM 741 N N . VAL A 1 102 ? 3.266 -28.810 -5.041 1.00 92.38 102 VAL A N 1
ATOM 742 C CA . VAL A 1 102 ? 4.576 -28.849 -5.723 1.00 92.38 102 VAL A CA 1
ATOM 743 C C . VAL A 1 102 ? 5.504 -29.921 -5.133 1.00 92.38 102 VAL A C 1
ATOM 745 O O . VAL A 1 102 ? 6.520 -30.254 -5.738 1.00 92.38 102 VAL A O 1
ATOM 748 N N . LYS A 1 103 ? 5.186 -30.468 -3.952 1.00 75.44 103 LYS A N 1
ATOM 749 C CA . LYS A 1 103 ? 5.994 -31.524 -3.335 1.00 75.44 103 LYS A CA 1
ATOM 750 C C . LYS A 1 103 ? 5.877 -32.818 -4.171 1.00 75.44 103 LYS A C 1
ATOM 752 O O . LYS A 1 103 ? 4.741 -33.208 -4.436 1.00 75.44 103 LYS A O 1
ATOM 757 N N . PRO A 1 104 ? 7.001 -33.438 -4.588 1.00 64.25 104 PRO A N 1
ATOM 758 C CA . PRO A 1 104 ? 6.995 -34.703 -5.324 1.00 64.25 104 PRO A CA 1
ATOM 759 C C . PRO A 1 104 ? 6.465 -35.864 -4.477 1.00 64.25 104 PRO A C 1
ATOM 761 O O . PRO A 1 104 ? 6.581 -35.790 -3.226 1.00 64.25 104 PRO A O 1
#